Protein AF-A0A2K3KIX7-F1 (afdb_monomer_lite)

Organism: Trifolium pratense (NCBI:txid57577)

Radius of gyration: 13.12 Å; chains: 1; bounding box: 26×21×37 Å

Structure (mmCIF, N/CA/C/O backbone):
data_AF-A0A2K3KIX7-F1
#
_entry.id   AF-A0A2K3KIX7-F1
#
loop_
_atom_site.group_PDB
_atom_site.id
_atom_site.type_symbol
_atom_site.label_ato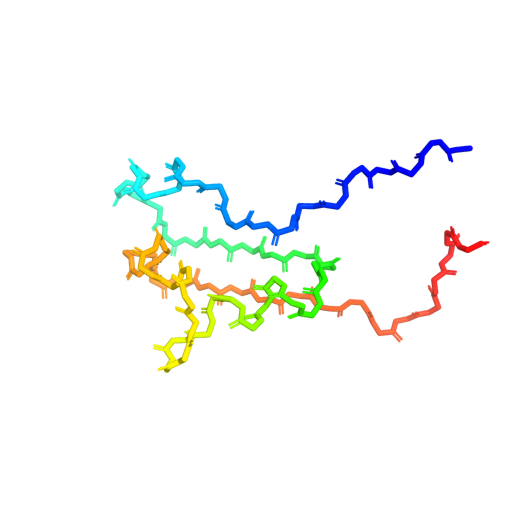m_id
_atom_site.label_alt_id
_atom_site.label_comp_id
_atom_site.label_asym_id
_atom_site.label_entity_id
_atom_site.label_seq_id
_atom_site.pdbx_PDB_ins_code
_atom_site.Cartn_x
_atom_site.Cartn_y
_atom_site.Cartn_z
_atom_site.occupancy
_atom_site.B_iso_or_equiv
_atom_site.auth_seq_id
_atom_site.auth_comp_id
_atom_site.auth_asym_id
_atom_site.auth_atom_id
_atom_site.pdbx_PDB_model_num
ATOM 1 N N . MET A 1 1 ? 2.863 7.534 -29.726 1.00 47.38 1 MET A N 1
ATOM 2 C CA . MET A 1 1 ? 1.999 7.152 -28.594 1.00 47.38 1 MET A CA 1
ATOM 3 C C . MET A 1 1 ? 2.349 8.079 -27.455 1.00 47.38 1 MET A C 1
ATOM 5 O O . MET A 1 1 ? 3.498 8.074 -27.030 1.00 47.38 1 MET A O 1
ATOM 9 N N . ASP A 1 2 ? 1.419 8.933 -27.041 1.00 61.22 2 ASP A N 1
ATOM 10 C CA . ASP A 1 2 ? 1.653 9.806 -25.894 1.00 61.22 2 ASP A CA 1
ATOM 11 C C . ASP A 1 2 ? 1.813 8.948 -24.636 1.00 61.22 2 ASP A C 1
ATOM 13 O O . ASP A 1 2 ? 1.027 8.029 -24.396 1.00 61.22 2 ASP A O 1
ATOM 17 N N . LYS A 1 3 ? 2.868 9.207 -23.856 1.00 68.12 3 LYS A N 1
ATOM 18 C CA . LYS A 1 3 ? 3.084 8.531 -22.573 1.00 68.12 3 LYS A CA 1
ATOM 19 C C . LYS A 1 3 ? 1.870 8.786 -21.684 1.00 68.12 3 LYS A C 1
ATOM 21 O O . LYS A 1 3 ? 1.566 9.940 -21.386 1.00 68.12 3 LYS A O 1
ATOM 26 N N . ILE A 1 4 ? 1.214 7.718 -21.228 1.00 70.00 4 ILE A N 1
ATOM 27 C CA . ILE A 1 4 ? 0.181 7.822 -20.196 1.00 70.00 4 ILE A CA 1
ATOM 28 C C . ILE A 1 4 ? 0.843 8.440 -18.956 1.00 70.00 4 ILE A C 1
ATOM 30 O O . ILE A 1 4 ? 1.860 7.912 -18.490 1.00 70.00 4 ILE A O 1
ATOM 34 N N . PRO A 1 5 ? 0.320 9.562 -18.431 1.00 72.19 5 PRO A N 1
ATOM 35 C CA . PRO A 1 5 ? 0.852 10.170 -17.225 1.00 72.19 5 PRO A CA 1
ATOM 36 C C . PRO A 1 5 ? 0.832 9.164 -16.075 1.00 72.19 5 PRO A C 1
ATOM 38 O O . PRO A 1 5 ? -0.219 8.641 -15.709 1.00 72.19 5 PRO A O 1
ATOM 41 N N . GLN A 1 6 ? 2.006 8.889 -15.514 1.00 72.31 6 GLN A N 1
ATOM 42 C CA . GLN A 1 6 ? 2.143 7.997 -14.370 1.00 72.31 6 GLN A CA 1
ATOM 43 C C . GLN A 1 6 ? 1.598 8.683 -13.117 1.00 72.31 6 GLN A C 1
ATOM 45 O O . GLN A 1 6 ? 1.941 9.835 -12.825 1.00 72.31 6 GLN A O 1
ATOM 50 N N . VAL A 1 7 ? 0.758 7.970 -12.370 1.00 75.44 7 VAL A N 1
ATOM 51 C CA . VAL A 1 7 ? 0.258 8.432 -11.075 1.00 75.44 7 VAL A CA 1
ATOM 52 C C . VAL A 1 7 ? 1.411 8.360 -10.076 1.00 75.44 7 VAL A C 1
ATOM 54 O O . VAL A 1 7 ? 1.885 7.284 -9.733 1.00 75.44 7 VAL A O 1
ATOM 57 N N . LYS A 1 8 ? 1.891 9.525 -9.634 1.00 76.25 8 LYS A N 1
ATOM 58 C CA . LYS A 1 8 ? 3.048 9.626 -8.726 1.00 76.25 8 LYS A CA 1
ATOM 59 C C . LYS A 1 8 ? 2.672 9.526 -7.252 1.00 76.25 8 LYS A C 1
ATOM 61 O O . LYS A 1 8 ? 3.524 9.233 -6.423 1.00 76.25 8 LYS A O 1
ATOM 66 N N . GLU A 1 9 ? 1.414 9.799 -6.922 1.00 83.62 9 GLU A N 1
ATOM 67 C CA . GLU A 1 9 ? 0.918 9.816 -5.549 1.00 83.62 9 GLU A CA 1
ATOM 68 C C . GLU A 1 9 ? -0.475 9.204 -5.469 1.00 83.62 9 GLU A C 1
ATOM 70 O O . GLU A 1 9 ? -1.238 9.221 -6.436 1.00 83.62 9 GLU A O 1
ATOM 75 N N . VAL A 1 10 ? -0.815 8.672 -4.298 1.00 88.00 10 VAL A N 1
ATOM 76 C CA . VAL A 1 10 ? -2.123 8.066 -4.057 1.00 88.00 10 VAL A CA 1
ATOM 77 C C . VAL A 1 10 ? -3.213 9.133 -4.161 1.00 88.00 10 VAL A C 1
ATOM 79 O O . VAL A 1 10 ? -3.143 10.142 -3.453 1.00 88.00 10 VAL A O 1
ATOM 82 N N . PRO A 1 11 ? -4.259 8.917 -4.976 1.00 89.88 11 PRO A N 1
ATOM 83 C CA . PRO A 1 11 ? -5.398 9.819 -5.019 1.00 89.88 11 PRO A CA 1
ATOM 84 C C . PRO A 1 11 ? -6.039 9.952 -3.635 1.00 89.88 11 PRO A C 1
ATOM 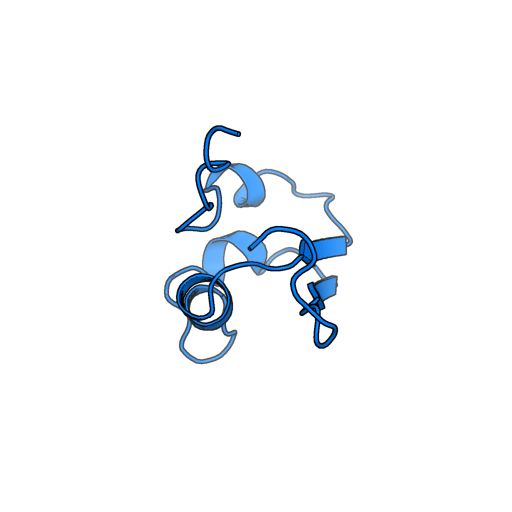86 O O . PRO A 1 11 ? -6.570 8.990 -3.079 1.00 89.88 11 PRO A O 1
ATOM 89 N N . SER A 1 12 ? -6.030 11.167 -3.085 1.00 91.62 12 SER A N 1
ATOM 90 C CA . SER A 1 12 ? -6.535 11.435 -1.733 1.00 91.62 12 SER A CA 1
ATOM 91 C C . SER A 1 12 ? -8.021 11.110 -1.565 1.00 91.62 12 SER A C 1
ATOM 93 O O . SER A 1 12 ? -8.456 10.864 -0.446 1.00 91.62 12 SER A O 1
ATOM 95 N N . GLY A 1 13 ? -8.787 11.057 -2.660 1.00 93.50 13 GLY A N 1
ATOM 96 C CA . GLY A 1 13 ? -10.198 10.672 -2.665 1.00 93.50 13 GLY A CA 1
ATOM 97 C C . GLY A 1 13 ? -10.461 9.228 -2.230 1.00 93.50 13 GLY A C 1
ATOM 98 O O . GLY A 1 13 ? -11.556 8.948 -1.751 1.00 93.50 13 GLY A O 1
ATOM 99 N N . ILE A 1 14 ? -9.466 8.332 -2.316 1.00 94.69 14 ILE A N 1
ATOM 100 C CA . ILE A 1 14 ? -9.616 6.927 -1.898 1.00 94.69 14 ILE A CA 1
ATOM 101 C C . ILE A 1 14 ? -9.987 6.835 -0.415 1.00 94.69 14 ILE A C 1
ATOM 103 O O . ILE A 1 14 ? -10.778 5.976 -0.051 1.00 94.69 14 ILE A O 1
ATOM 107 N N . LYS A 1 15 ? -9.530 7.776 0.423 1.00 95.19 15 LYS A N 1
ATOM 108 C CA . LYS A 1 15 ? -9.861 7.822 1.858 1.00 95.19 15 LYS A CA 1
ATOM 109 C C . LYS A 1 15 ? -11.359 7.949 2.169 1.00 95.19 15 LYS A C 1
ATOM 111 O O . LYS A 1 15 ? -11.733 7.799 3.321 1.00 95.19 15 LYS A O 1
ATOM 116 N N . HIS A 1 16 ? -12.173 8.332 1.183 1.00 96.44 16 HIS A N 1
ATOM 117 C CA . HIS A 1 16 ? -13.622 8.501 1.317 1.00 96.44 16 HIS A CA 1
ATOM 118 C C . HIS A 1 16 ? -14.406 7.271 0.842 1.00 96.44 16 HIS A C 1
ATOM 120 O O . HIS A 1 16 ? -15.635 7.268 0.884 1.00 96.44 16 HIS A O 1
ATOM 126 N N . LEU A 1 17 ? -13.723 6.240 0.343 1.00 96.06 17 LEU A N 1
ATOM 127 C CA . LEU A 1 17 ? -14.348 5.011 -0.126 1.00 96.06 17 LEU A CA 1
ATOM 128 C C . LEU A 1 17 ? -14.507 4.039 1.048 1.00 96.06 17 LEU A C 1
ATOM 130 O O . LEU A 1 17 ? -13.909 2.970 1.069 1.00 96.06 17 LEU A O 1
ATOM 134 N N . ASP A 1 18 ? -15.351 4.400 2.016 1.00 92.31 18 ASP A N 1
ATOM 135 C CA . ASP A 1 18 ? -15.476 3.689 3.302 1.00 92.31 18 ASP A CA 1
ATOM 136 C C . ASP A 1 18 ? -15.862 2.201 3.168 1.00 92.31 18 ASP A C 1
ATOM 138 O O . ASP A 1 18 ? -15.609 1.401 4.065 1.00 92.31 18 ASP A O 1
ATOM 142 N N . ASN A 1 19 ? -16.461 1.812 2.038 1.00 96.31 19 ASN A N 1
ATOM 143 C CA . ASN A 1 19 ? -16.860 0.432 1.739 1.00 96.31 19 ASN A CA 1
ATOM 144 C C . ASN A 1 19 ? -15.876 -0.308 0.814 1.00 96.31 19 ASN A C 1
ATOM 146 O O . ASN A 1 19 ? -16.196 -1.402 0.337 1.00 96.31 19 ASN A O 1
ATOM 150 N N . LEU A 1 20 ? -14.713 0.279 0.513 1.00 96.75 20 LEU A N 1
ATOM 151 C CA . LEU A 1 20 ? -13.711 -0.325 -0.360 1.00 96.75 20 LEU A CA 1
ATOM 152 C C . LEU A 1 20 ? -13.066 -1.530 0.333 1.00 96.75 20 LEU A C 1
ATOM 154 O O . LEU A 1 20 ? -12.447 -1.407 1.388 1.00 96.75 20 LEU A O 1
ATOM 158 N N . LYS A 1 21 ? -13.227 -2.709 -0.270 1.00 96.62 21 LYS A N 1
ATOM 159 C CA . LYS A 1 21 ? -12.726 -3.977 0.281 1.00 96.62 21 LYS A CA 1
ATOM 160 C C . LYS A 1 21 ? -11.353 -4.346 -0.263 1.00 96.62 21 LYS A C 1
ATOM 162 O O . LYS A 1 21 ? -10.537 -4.905 0.465 1.00 96.62 21 LYS A O 1
ATOM 167 N N . ASP A 1 22 ? -11.114 -4.022 -1.524 1.00 96.56 22 ASP A N 1
ATOM 168 C CA . ASP A 1 22 ? -9.934 -4.424 -2.263 1.00 96.56 22 ASP A CA 1
ATOM 169 C C . ASP A 1 22 ? -9.504 -3.340 -3.254 1.00 96.56 22 ASP A C 1
ATOM 171 O O . ASP A 1 22 ? -10.330 -2.661 -3.866 1.00 96.56 22 ASP A O 1
ATOM 175 N N . ILE A 1 23 ? -8.190 -3.164 -3.395 1.00 94.88 23 ILE A N 1
ATOM 176 C CA . ILE A 1 23 ? -7.582 -2.282 -4.391 1.00 94.88 23 ILE A CA 1
ATOM 177 C C . ILE A 1 23 ? -6.323 -2.928 -4.970 1.00 94.88 23 ILE A C 1
ATOM 179 O O . ILE A 1 23 ? -5.527 -3.533 -4.249 1.00 94.88 23 ILE A O 1
ATOM 183 N N . ILE A 1 24 ? -6.142 -2.792 -6.285 1.00 93.94 24 ILE A N 1
ATOM 184 C CA . ILE A 1 24 ? -4.977 -3.310 -7.006 1.00 93.94 24 ILE A CA 1
ATOM 185 C C . ILE A 1 24 ? -4.277 -2.150 -7.709 1.00 93.94 24 ILE A C 1
ATOM 187 O O . ILE A 1 24 ? -4.845 -1.512 -8.595 1.00 93.94 24 ILE A O 1
ATOM 191 N N . PHE A 1 25 ? -3.020 -1.913 -7.350 1.00 91.69 25 PHE A N 1
ATOM 192 C CA . PHE A 1 25 ? -2.121 -1.006 -8.054 1.00 91.69 25 PHE A CA 1
ATOM 193 C C . PHE A 1 25 ? -1.272 -1.820 -9.030 1.00 91.69 25 PHE A C 1
ATOM 195 O O . PHE A 1 25 ? -0.551 -2.722 -8.612 1.00 91.69 25 PHE A O 1
ATOM 202 N N . THR A 1 26 ? -1.385 -1.544 -10.329 1.00 89.25 26 THR A N 1
ATOM 203 C CA . THR A 1 26 ? -0.689 -2.309 -11.377 1.00 89.25 26 THR A CA 1
ATOM 204 C C . T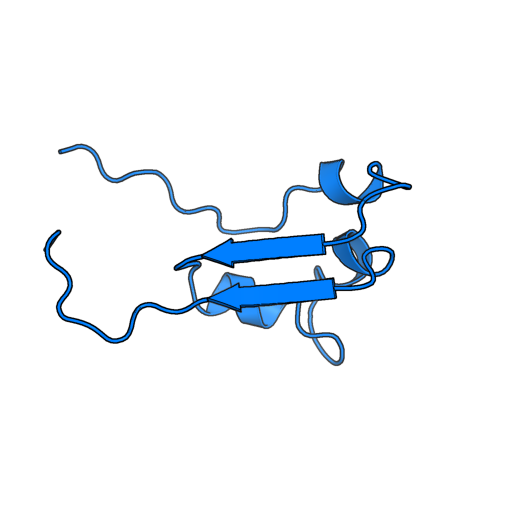HR A 1 26 ? 0.357 -1.444 -12.051 1.00 89.25 26 THR A C 1
ATOM 206 O O . THR A 1 26 ? 0.028 -0.348 -12.496 1.00 89.25 26 THR A O 1
ATOM 209 N N . ASP A 1 27 ? 1.586 -1.954 -12.123 1.00 85.56 27 ASP A N 1
ATOM 210 C CA . ASP A 1 27 ? 2.714 -1.353 -12.841 1.00 85.56 27 ASP A CA 1
ATOM 211 C C . ASP A 1 27 ? 2.967 0.111 -12.445 1.00 85.56 27 ASP A C 1
ATOM 213 O O . ASP A 1 27 ? 3.364 0.944 -13.258 1.00 85.5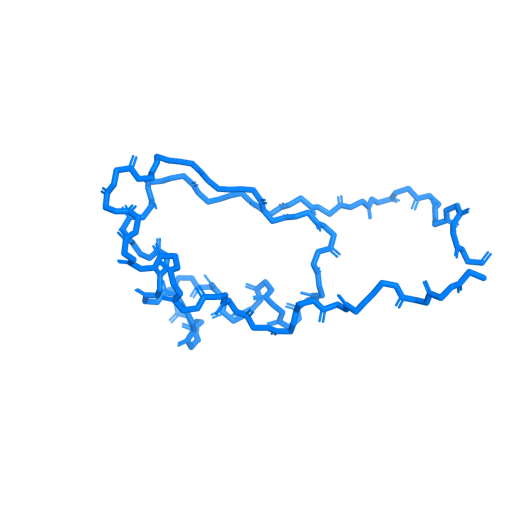6 27 ASP A O 1
ATOM 217 N N . MET A 1 28 ? 2.720 0.414 -11.165 1.00 88.12 28 MET A N 1
ATOM 218 C CA . MET A 1 28 ? 3.009 1.717 -10.581 1.00 88.12 28 MET A CA 1
ATOM 219 C C . MET A 1 28 ? 4.520 1.890 -10.374 1.00 88.12 28 MET A C 1
ATOM 221 O O . MET A 1 28 ? 5.223 0.903 -10.134 1.00 88.12 28 MET A O 1
ATOM 225 N N . PRO A 1 29 ? 5.028 3.135 -10.408 1.00 87.00 29 PRO A N 1
ATOM 226 C CA . PRO A 1 29 ? 6.424 3.422 -10.090 1.00 87.00 29 PRO A CA 1
ATOM 227 C C . PRO A 1 29 ? 6.819 2.908 -8.698 1.00 87.00 29 PRO A C 1
ATOM 229 O O . PRO A 1 29 ? 5.994 2.878 -7.782 1.00 87.00 29 PRO A O 1
ATOM 232 N N . ALA A 1 30 ? 8.093 2.561 -8.506 1.00 87.75 30 ALA A N 1
ATOM 233 C CA . ALA A 1 30 ? 8.591 2.079 -7.215 1.00 87.75 30 ALA A CA 1
ATOM 234 C C . ALA A 1 30 ? 8.341 3.096 -6.088 1.00 87.75 30 ALA A C 1
ATOM 236 O O . ALA A 1 30 ? 7.932 2.719 -4.990 1.00 87.75 30 ALA A O 1
ATOM 237 N N . GLU A 1 31 ? 8.472 4.391 -6.388 1.00 89.81 31 GLU A N 1
ATOM 238 C CA . GLU A 1 31 ? 8.215 5.482 -5.447 1.00 89.81 31 GLU A CA 1
ATOM 239 C C . GLU A 1 31 ? 6.755 5.499 -4.972 1.00 89.81 31 GLU A C 1
ATOM 241 O O . GLU A 1 31 ? 6.471 5.863 -3.829 1.00 89.81 31 GLU A O 1
ATOM 246 N N . PHE A 1 32 ? 5.817 5.084 -5.832 1.00 91.44 32 PHE A N 1
ATOM 247 C CA . PHE A 1 32 ? 4.412 4.956 -5.458 1.00 91.44 32 PHE A CA 1
ATOM 248 C C . PHE A 1 32 ? 4.241 3.830 -4.437 1.00 91.44 32 PHE A C 1
ATOM 250 O O . PHE A 1 32 ? 3.664 4.064 -3.372 1.00 91.44 32 PHE A O 1
ATOM 257 N N . SER A 1 33 ? 4.779 2.645 -4.742 1.00 90.62 33 SER A N 1
ATOM 258 C CA . SER A 1 33 ? 4.724 1.459 -3.878 1.00 90.62 33 SER A CA 1
ATOM 259 C C . SER A 1 33 ? 5.359 1.720 -2.510 1.00 90.62 33 SER A C 1
ATOM 261 O O . SER A 1 33 ? 4.771 1.390 -1.483 1.00 90.62 33 SER A O 1
ATOM 263 N N . GLU A 1 34 ? 6.508 2.395 -2.473 1.00 92.38 34 GLU A N 1
ATOM 264 C CA . GLU A 1 34 ? 7.161 2.813 -1.226 1.00 92.38 34 GLU A CA 1
ATOM 265 C C . GLU A 1 34 ? 6.334 3.838 -0.442 1.00 92.38 34 GLU A C 1
ATOM 267 O O . GLU A 1 34 ? 6.319 3.825 0.789 1.00 92.38 34 GLU A O 1
ATOM 272 N N . SER A 1 35 ? 5.612 4.727 -1.130 1.00 93.81 35 SER A N 1
ATOM 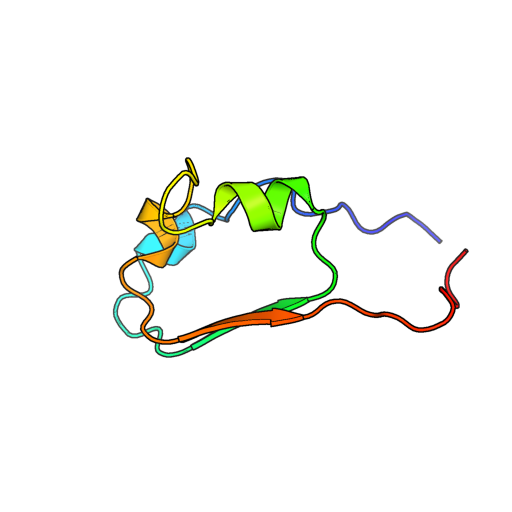273 C CA . SER A 1 35 ? 4.795 5.740 -0.461 1.00 93.81 35 SER A CA 1
ATOM 274 C C . SER A 1 35 ? 3.610 5.152 0.308 1.00 93.81 35 SER A C 1
ATOM 276 O O . SER A 1 35 ? 3.129 5.794 1.242 1.00 93.81 35 SER A O 1
ATOM 278 N N . ILE A 1 36 ? 3.148 3.955 -0.063 1.00 93.75 36 ILE A N 1
ATOM 279 C CA . ILE A 1 36 ? 2.023 3.253 0.572 1.00 93.75 36 ILE A CA 1
ATOM 280 C C . ILE A 1 36 ? 2.450 2.110 1.489 1.00 93.75 36 ILE A C 1
ATOM 282 O O . ILE A 1 36 ? 1.600 1.362 1.966 1.00 93.75 36 ILE A O 1
ATOM 286 N N . ASP A 1 37 ? 3.750 1.987 1.742 1.00 92.88 37 ASP A N 1
ATOM 287 C CA . ASP A 1 37 ? 4.306 1.032 2.689 1.00 92.88 37 ASP A CA 1
ATOM 288 C C . ASP A 1 37 ? 3.662 1.208 4.088 1.00 92.88 37 ASP A C 1
ATOM 290 O O . ASP A 1 37 ? 3.600 2.337 4.586 1.00 92.88 37 ASP A O 1
ATOM 294 N N . PRO A 1 38 ? 3.170 0.135 4.737 1.00 92.56 38 PRO A N 1
ATOM 295 C CA . PRO A 1 38 ? 2.509 0.236 6.040 1.00 92.56 38 PRO A CA 1
ATOM 296 C C . PRO A 1 38 ? 3.389 0.773 7.176 1.00 92.56 38 PRO A C 1
ATOM 298 O O . PRO A 1 38 ? 2.859 1.375 8.113 1.00 92.56 38 PRO A O 1
ATOM 301 N N . ASP A 1 39 ? 4.706 0.563 7.105 1.00 93.44 39 ASP A N 1
ATOM 302 C CA . ASP A 1 39 ? 5.652 0.882 8.176 1.00 93.44 39 ASP A CA 1
ATOM 303 C C . ASP A 1 39 ? 6.254 2.283 8.011 1.00 93.44 39 ASP A C 1
ATOM 305 O O . ASP A 1 39 ? 6.444 3.010 8.990 1.00 93.44 39 ASP A O 1
ATOM 309 N N . LYS A 1 40 ? 6.561 2.679 6.769 1.00 92.31 40 LYS A N 1
ATOM 310 C CA . LYS A 1 40 ? 7.291 3.929 6.457 1.00 92.31 40 LYS A CA 1
ATOM 311 C C . LYS A 1 40 ? 6.615 4.823 5.412 1.00 92.31 40 LYS A C 1
ATOM 313 O O . LYS A 1 40 ? 7.118 5.910 5.117 1.00 92.31 40 LYS A O 1
ATOM 318 N N . GLY A 1 41 ? 5.499 4.391 4.832 1.00 94.31 41 GLY A N 1
ATOM 319 C CA . GLY A 1 41 ? 4.850 5.065 3.714 1.00 94.31 41 GLY A CA 1
ATOM 320 C C . GLY A 1 41 ? 4.097 6.328 4.124 1.00 94.31 41 GLY A C 1
ATOM 321 O O . GLY A 1 41 ? 3.089 6.281 4.832 1.00 94.31 41 GLY A O 1
ATOM 322 N N . LYS A 1 42 ? 4.525 7.484 3.598 1.00 94.19 42 LYS A N 1
ATOM 323 C CA . LYS A 1 42 ? 3.881 8.791 3.846 1.00 94.19 42 LYS A CA 1
ATOM 324 C C . LYS A 1 42 ? 2.397 8.848 3.443 1.00 94.19 42 LYS A C 1
ATOM 326 O O . LYS A 1 42 ? 1.655 9.678 3.964 1.00 94.19 42 LYS A O 1
ATOM 331 N N . ASN A 1 43 ? 1.968 7.989 2.520 1.00 94.44 43 ASN A N 1
ATOM 332 C CA . ASN A 1 43 ? 0.625 7.961 1.940 1.00 94.44 43 ASN A CA 1
ATOM 333 C C . ASN A 1 43 ? -0.225 6.785 2.443 1.00 94.44 43 ASN A C 1
ATOM 335 O O . ASN A 1 43 ? -1.401 6.702 2.087 1.00 94.44 43 ASN A O 1
ATOM 339 N N . TYR A 1 44 ? 0.317 5.901 3.289 1.00 94.94 44 TYR A N 1
ATOM 340 C CA . TYR A 1 44 ? -0.407 4.724 3.781 1.00 94.94 44 TYR A CA 1
ATOM 341 C C . TYR A 1 44 ? -1.734 5.084 4.472 1.00 94.94 44 TYR A C 1
ATOM 343 O O . TYR A 1 44 ? -2.740 4.394 4.311 1.00 94.94 44 TYR A O 1
ATOM 351 N N . TRP A 1 45 ? -1.785 6.226 5.167 1.00 94.25 45 TRP A N 1
ATOM 352 C CA . TRP A 1 45 ? -2.991 6.713 5.847 1.00 94.25 45 TRP A CA 1
ATOM 353 C C . TRP A 1 45 ? -4.211 6.878 4.923 1.00 94.25 45 TRP A C 1
ATOM 355 O O . TRP A 1 45 ? -5.338 6.796 5.407 1.00 94.25 45 TRP A O 1
ATOM 365 N N . ILE A 1 46 ? -4.011 7.072 3.613 1.00 95.69 46 ILE A N 1
ATOM 366 C CA . ILE A 1 46 ? -5.095 7.212 2.626 1.00 95.69 46 ILE A CA 1
ATOM 367 C C . ILE A 1 46 ? -5.804 5.872 2.403 1.00 95.69 46 ILE A C 1
ATOM 369 O O . ILE A 1 46 ? -7.024 5.841 2.266 1.00 95.69 46 ILE A O 1
ATOM 373 N N . ILE A 1 47 ? -5.050 4.770 2.393 1.00 95.12 47 ILE A N 1
ATOM 374 C CA . ILE A 1 47 ? -5.549 3.424 2.072 1.00 95.12 47 ILE A CA 1
ATOM 375 C C . ILE A 1 47 ? -5.683 2.519 3.299 1.00 95.12 47 ILE A C 1
ATOM 377 O O . ILE A 1 47 ? -6.138 1.391 3.168 1.00 95.12 47 ILE A O 1
ATOM 381 N N . LYS A 1 48 ? -5.336 3.005 4.497 1.00 95.00 48 LYS A N 1
ATOM 382 C CA . LYS A 1 48 ? -5.366 2.238 5.755 1.00 95.00 48 LYS A CA 1
ATOM 383 C C . LYS A 1 48 ? -6.723 1.580 6.061 1.00 95.00 48 LYS A C 1
ATOM 385 O O . LYS A 1 48 ? -6.772 0.603 6.798 1.00 95.00 48 LYS A O 1
ATOM 390 N N . HIS A 1 49 ? -7.820 2.136 5.547 1.00 96.00 49 HIS A N 1
ATOM 391 C CA . HIS A 1 49 ? -9.170 1.598 5.737 1.00 96.00 49 HIS A CA 1
ATOM 392 C C . HIS A 1 49 ? -9.476 0.396 4.828 1.00 96.00 49 HIS A C 1
ATOM 394 O O . HIS A 1 49 ? -10.446 -0.311 5.082 1.00 96.00 49 HIS A O 1
ATOM 400 N N . VAL A 1 50 ? -8.668 0.159 3.789 1.00 96.19 50 VAL A N 1
ATOM 401 C CA . VAL A 1 50 ? -8.878 -0.909 2.810 1.00 96.19 50 VAL A CA 1
ATOM 402 C C . VAL A 1 50 ? -8.281 -2.216 3.344 1.00 96.19 50 VAL A C 1
ATOM 404 O O . VAL A 1 50 ? -7.075 -2.272 3.585 1.00 96.19 50 VAL A O 1
ATOM 407 N N . PRO A 1 51 ? -9.077 -3.287 3.508 1.00 95.69 51 PRO A N 1
ATOM 408 C CA . PRO A 1 51 ? -8.587 -4.567 4.020 1.00 95.69 51 PRO A CA 1
ATOM 409 C C . PRO A 1 51 ? -7.545 -5.244 3.124 1.00 95.69 51 PRO A C 1
ATOM 411 O O . PRO A 1 51 ? -6.600 -5.845 3.632 1.00 95.69 51 PRO A O 1
ATOM 414 N N . PHE A 1 52 ? -7.719 -5.169 1.801 1.00 96.44 52 PHE A N 1
ATOM 415 C CA . PHE A 1 52 ? -6.854 -5.854 0.844 1.00 96.44 52 PHE A CA 1
ATOM 416 C C . PHE A 1 52 ? -6.228 -4.874 -0.147 1.00 96.44 52 PHE A C 1
ATOM 418 O O . PHE A 1 52 ? -6.905 -4.295 -0.994 1.00 96.44 52 PHE A O 1
ATOM 425 N N . VAL A 1 53 ? -4.910 -4.714 -0.059 1.00 94.81 53 VAL A N 1
ATOM 426 C CA . VAL A 1 53 ? -4.122 -3.870 -0.960 1.00 94.81 53 VAL A CA 1
ATOM 427 C C . VAL A 1 53 ? -3.130 -4.756 -1.697 1.00 94.81 53 VAL A C 1
ATOM 429 O O . VAL A 1 53 ? -2.274 -5.385 -1.076 1.00 94.81 53 VAL A O 1
ATOM 432 N N . PHE A 1 54 ? -3.232 -4.799 -3.023 1.00 94.25 54 PHE A N 1
ATOM 433 C CA . PHE A 1 54 ? -2.331 -5.569 -3.873 1.00 94.25 54 PHE A CA 1
ATOM 434 C C . PHE A 1 54 ? -1.497 -4.642 -4.750 1.00 94.25 54 PHE A C 1
ATOM 436 O O . PHE A 1 54 ? -2.015 -3.701 -5.353 1.00 94.25 54 PHE A O 1
ATOM 443 N N . ILE A 1 55 ? -0.206 -4.947 -4.865 1.00 90.75 55 ILE A N 1
ATOM 444 C CA . ILE A 1 55 ? 0.703 -4.289 -5.802 1.00 90.75 55 ILE A CA 1
ATOM 445 C C . ILE A 1 55 ? 1.156 -5.338 -6.813 1.00 90.75 55 ILE A C 1
ATOM 447 O O . ILE A 1 55 ? 1.795 -6.330 -6.458 1.00 90.75 55 ILE A O 1
ATOM 451 N N . ARG A 1 56 ? 0.798 -5.131 -8.077 1.00 90.06 56 ARG A N 1
ATOM 452 C CA . ARG A 1 56 ? 1.150 -6.007 -9.192 1.00 90.06 56 ARG A CA 1
ATOM 453 C C . ARG A 1 56 ? 2.258 -5.356 -10.010 1.00 90.06 56 ARG A C 1
ATOM 455 O O . ARG A 1 56 ? 2.077 -4.247 -10.499 1.00 90.06 56 ARG A O 1
ATOM 462 N N . HIS A 1 57 ? 3.352 -6.086 -10.202 1.00 84.06 57 HIS A N 1
ATOM 463 C CA . HIS A 1 57 ? 4.454 -5.697 -11.080 1.00 84.06 57 HIS A CA 1
ATOM 464 C C . HIS A 1 57 ? 4.547 -6.671 -12.259 1.00 84.06 57 HIS A C 1
ATOM 466 O O . HIS A 1 57 ? 4.556 -7.892 -12.068 1.00 84.06 57 HIS A O 1
ATOM 472 N N . TRP A 1 58 ? 4.619 -6.143 -13.474 1.00 82.12 58 TRP A N 1
ATOM 473 C CA . TRP A 1 58 ? 4.960 -6.875 -14.683 1.00 82.12 58 TRP A CA 1
ATOM 474 C C . TRP A 1 58 ? 6.464 -7.158 -14.704 1.00 82.12 58 TRP A C 1
ATOM 476 O O . TRP A 1 58 ? 7.285 -6.254 -14.594 1.00 82.12 58 TRP A O 1
ATOM 486 N N . ILE A 1 59 ? 6.820 -8.435 -14.840 1.00 77.75 59 ILE A N 1
ATOM 487 C CA . ILE A 1 59 ? 8.215 -8.914 -14.877 1.00 77.75 59 ILE A CA 1
ATOM 488 C C . ILE A 1 59 ? 8.597 -9.356 -16.310 1.00 77.75 59 ILE A C 1
ATOM 490 O O . ILE A 1 59 ? 9.723 -9.764 -16.575 1.00 77.75 59 ILE A O 1
ATOM 494 N N . GLY A 1 60 ? 7.654 -9.298 -17.257 1.00 79.75 60 GLY A N 1
ATOM 495 C CA . GLY A 1 60 ? 7.878 -9.687 -18.649 1.00 79.75 60 GLY A CA 1
ATOM 496 C C . GLY A 1 60 ? 8.560 -8.592 -19.481 1.00 79.75 60 GLY A C 1
ATOM 497 O O . GLY A 1 60 ? 8.787 -7.487 -18.990 1.00 79.75 60 GLY A O 1
ATOM 498 N N . PRO A 1 61 ? 8.850 -8.860 -20.767 1.00 77.50 61 PRO A N 1
ATOM 499 C CA . PRO A 1 61 ? 9.357 -7.831 -21.669 1.00 77.50 61 PRO A CA 1
ATOM 500 C C . PRO A 1 61 ? 8.372 -6.658 -21.730 1.00 77.50 61 PRO A C 1
ATOM 502 O O . PRO A 1 61 ? 7.161 -6.867 -21.861 1.00 77.50 61 PRO A O 1
ATOM 505 N N . ASN A 1 62 ? 8.881 -5.430 -21.625 1.00 67.56 62 ASN A N 1
ATOM 506 C CA . ASN A 1 62 ? 8.102 -4.238 -21.937 1.00 67.56 62 ASN A CA 1
ATOM 507 C C . ASN A 1 62 ? 7.834 -4.246 -23.441 1.00 67.56 62 ASN A C 1
ATOM 509 O O . ASN A 1 62 ? 8.712 -3.973 -24.249 1.00 67.56 62 ASN A O 1
ATOM 513 N N . LEU A 1 63 ? 6.607 -4.589 -23.825 1.00 63.47 63 LEU A N 1
ATOM 514 C CA . LEU A 1 63 ? 6.174 -4.571 -25.227 1.00 63.47 63 LEU A CA 1
ATOM 515 C C . LEU A 1 63 ? 5.855 -3.147 -25.727 1.00 63.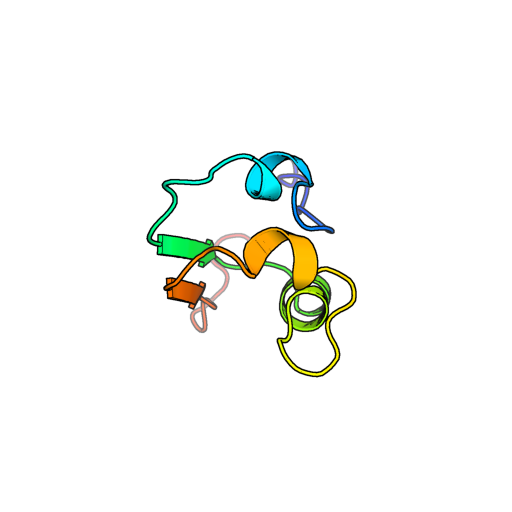47 63 LEU A C 1
ATOM 517 O O . LEU A 1 63 ? 5.351 -2.991 -26.836 1.00 63.47 63 LEU A O 1
ATOM 521 N N . LEU A 1 64 ? 6.087 -2.132 -24.888 1.00 60.09 64 LEU A N 1
ATOM 522 C CA . LEU A 1 64 ? 5.742 -0.725 -25.110 1.00 60.09 64 LEU A CA 1
ATOM 523 C C . LEU A 1 64 ? 6.966 0.210 -25.110 1.00 60.09 64 LEU A C 1
ATOM 525 O O . LEU A 1 64 ? 6.772 1.427 -25.084 1.00 60.09 64 LEU A O 1
ATOM 529 N N . ASP A 1 65 ? 8.184 -0.342 -25.120 1.00 54.66 65 ASP A N 1
ATOM 530 C CA . ASP A 1 65 ? 9.418 0.434 -25.311 1.00 54.66 65 ASP A CA 1
ATOM 531 C C . ASP A 1 65 ? 9.656 0.770 -26.795 1.00 54.66 65 ASP A C 1
ATOM 533 O O . ASP A 1 65 ? 9.441 -0.117 -27.658 1.00 54.66 65 ASP A O 1
#

pLDDT: mean 86.93, std 11.56, range [47.38, 96.75]

Foldseek 3Di:
DPDDDADQEDDLCLLVPLVAAEDEAEQHDPNHVQLCDPPRHVRVNSCVSHNYYHYHYDPDDPPPD

Secondary structure (DSSP, 8-state):
-PPPPP--S--GGGGG-TT--EEEEES--HHHHHHT-TTT-TTHHHHTT-SEEEEE---S--TT-

Sequence (65 aa):
MDKIPQVKEVPSGIKHLDNLKDIIFTDMPAEFSESIDPDKGKNYWIIKHVPFVFIRHWIGPNLLD